Protein AF-A0A3B8VJ21-F1 (afdb_monomer)

pLDDT: mean 73.97, std 18.16, range [35.41, 93.5]

Solvent-accessible surface area (backbone atoms only — not comparable to full-atom values): 4068 Å² total; per-residue (Å²): 116,57,70,44,87,90,75,71,52,76,53,82,65,88,67,83,81,75,86,66,55,74,66,56,52,47,49,56,40,45,77,72,59,35,41,80,74,44,79,43,74,43,87,57,89,53,92,87,28,78,86,39,71,43,77,49,65,44,67,82,131

Radius of gyration: 13.61 Å; Cα contacts (8 Å, |Δi|>4): 64; chains: 1; bounding box: 27×24×30 Å

Foldseek 3Di:
DDQDPVPRDDDDDPDPPDDDDPVVVVVVCVVVQWAPWDKDQDPDPDPPSRPPIDIDTHHDD

Structure (mmCIF, N/CA/C/O backbone):
data_AF-A0A3B8VJ21-F1
#
_entry.id   AF-A0A3B8VJ21-F1
#
loop_
_atom_site.group_PDB
_atom_site.id
_atom_site.type_symbol
_atom_site.label_atom_id
_atom_site.label_alt_id
_atom_site.label_comp_id
_atom_site.label_asym_id
_atom_site.label_entity_id
_atom_site.label_seq_id
_atom_site.pdbx_PDB_ins_code
_atom_site.Cartn_x
_atom_site.Cartn_y
_atom_site.Cartn_z
_atom_site.occupancy
_atom_site.B_iso_or_equiv
_atom_site.auth_seq_id
_atom_site.auth_comp_id
_atom_site.auth_asym_id
_atom_site.auth_atom_id
_atom_site.pdbx_PDB_model_num
ATOM 1 N N . TYR A 1 1 ? 13.664 -1.450 1.710 1.00 47.41 1 TYR A N 1
ATOM 2 C CA . TYR A 1 1 ? 14.331 -0.582 2.700 1.00 47.41 1 TYR A CA 1
ATOM 3 C C . TYR A 1 1 ? 13.240 0.202 3.392 1.00 47.41 1 TYR A C 1
ATOM 5 O O . TYR A 1 1 ? 12.442 0.799 2.686 1.00 47.41 1 TYR A O 1
ATOM 13 N N . ILE A 1 2 ? 13.146 0.149 4.719 1.00 49.75 2 ILE A N 1
ATOM 14 C CA . ILE A 1 2 ? 12.255 1.044 5.466 1.00 49.75 2 ILE A CA 1
ATOM 15 C C . ILE A 1 2 ? 13.156 2.147 6.005 1.00 49.75 2 ILE A C 1
ATOM 17 O O . ILE A 1 2 ? 14.152 1.847 6.662 1.00 49.75 2 ILE A O 1
ATOM 21 N N . ILE A 1 3 ? 12.851 3.389 5.645 1.00 49.44 3 ILE A N 1
ATOM 22 C CA . ILE A 1 3 ? 13.539 4.567 6.164 1.00 49.44 3 ILE A CA 1
ATOM 23 C C . ILE A 1 3 ? 12.588 5.172 7.185 1.00 49.44 3 ILE A C 1
ATOM 25 O O . ILE A 1 3 ? 11.508 5.642 6.825 1.00 49.44 3 ILE A O 1
ATOM 29 N N . ASP A 1 4 ? 12.969 5.118 8.455 1.00 44.53 4 ASP A N 1
ATOM 30 C CA . ASP A 1 4 ? 12.279 5.876 9.490 1.00 44.53 4 ASP A CA 1
ATOM 31 C C . ASP A 1 4 ? 12.643 7.358 9.320 1.00 44.53 4 ASP A C 1
ATOM 33 O O . ASP A 1 4 ? 13.785 7.772 9.535 1.00 44.53 4 ASP A O 1
ATOM 37 N N . ALA A 1 5 ? 11.665 8.1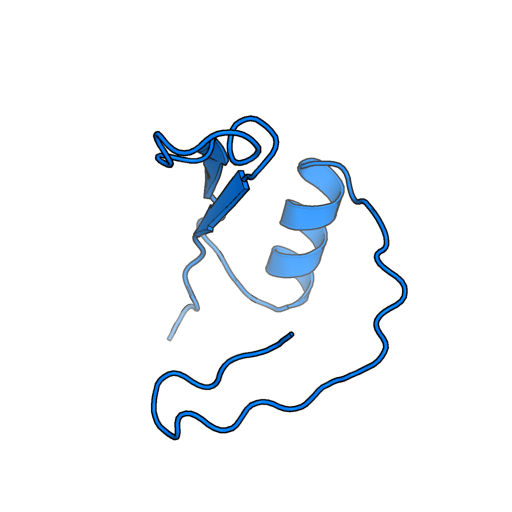57 8.891 1.00 45.53 5 ALA A N 1
ATOM 38 C CA . ALA A 1 5 ? 11.840 9.579 8.611 1.0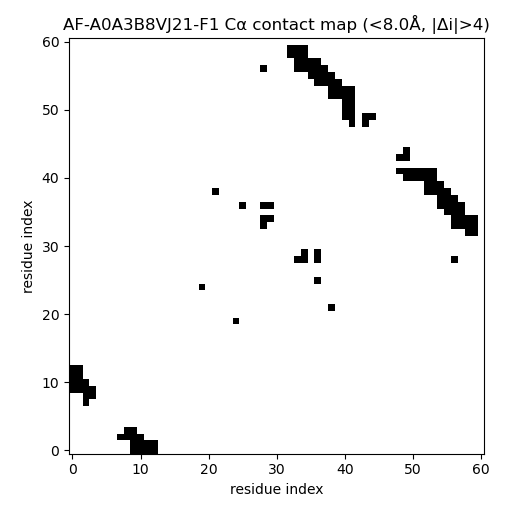0 45.53 5 ALA A CA 1
ATOM 39 C C . ALA A 1 5 ? 12.143 10.422 9.865 1.00 45.53 5 ALA A C 1
ATOM 41 O O . ALA A 1 5 ? 12.621 11.547 9.728 1.00 45.53 5 ALA A O 1
ATOM 42 N N . ALA A 1 6 ? 11.892 9.908 11.075 1.00 56.06 6 ALA A N 1
ATOM 43 C CA . ALA A 1 6 ? 12.190 10.619 12.316 1.00 56.06 6 ALA A CA 1
ATOM 44 C C . ALA A 1 6 ? 13.638 10.409 12.789 1.00 56.06 6 ALA A C 1
ATOM 46 O O . ALA A 1 6 ? 14.192 11.274 13.468 1.00 56.06 6 ALA A O 1
ATOM 47 N N . THR A 1 7 ? 14.253 9.275 12.445 1.00 53.47 7 THR A N 1
ATOM 48 C CA . THR A 1 7 ? 15.550 8.858 13.008 1.00 53.47 7 THR A CA 1
ATOM 49 C C .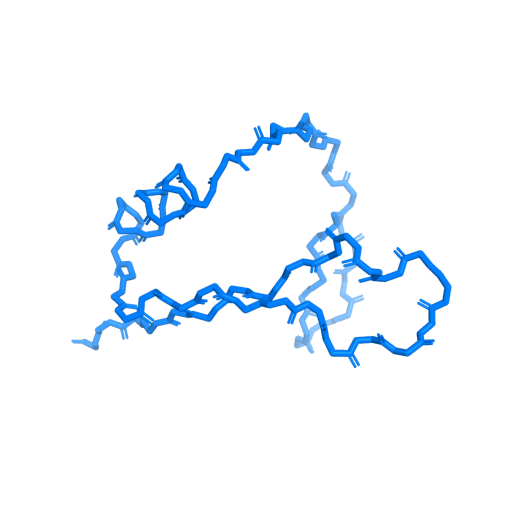 THR A 1 7 ? 16.647 8.675 11.962 1.00 53.47 7 THR A C 1
ATOM 51 O O . THR A 1 7 ? 17.825 8.657 12.314 1.00 53.47 7 THR A O 1
ATOM 54 N N . GLY A 1 8 ? 16.296 8.580 10.675 1.00 40.06 8 GLY A N 1
ATOM 55 C CA . GLY A 1 8 ? 17.256 8.362 9.590 1.00 40.06 8 GLY A CA 1
ATOM 56 C C . GLY A 1 8 ? 17.936 6.990 9.640 1.00 40.06 8 GLY A C 1
ATOM 57 O O . GLY A 1 8 ? 18.908 6.760 8.917 1.00 40.06 8 GLY A O 1
ATOM 58 N N . GLU A 1 9 ? 17.454 6.077 10.486 1.00 35.41 9 GLU A N 1
ATOM 59 C CA . GLU A 1 9 ? 18.027 4.747 10.634 1.00 35.41 9 GLU A CA 1
ATOM 60 C C . GLU A 1 9 ? 17.580 3.847 9.473 1.00 35.41 9 GLU A C 1
ATOM 62 O O . GLU A 1 9 ? 16.390 3.693 9.187 1.00 35.41 9 GLU A O 1
ATOM 67 N N . VAL A 1 10 ? 18.552 3.258 8.771 1.00 45.94 10 VAL A N 1
ATOM 68 C CA . VAL A 1 10 ? 18.307 2.396 7.610 1.00 45.94 10 VAL A CA 1
ATOM 69 C C . VAL A 1 10 ? 18.514 0.941 8.011 1.00 45.94 10 VAL A C 1
ATOM 71 O O . VAL A 1 10 ? 19.642 0.452 8.068 1.00 45.94 10 VAL A O 1
ATOM 74 N N . SER A 1 11 ? 17.416 0.218 8.225 1.00 50.38 11 SER A N 1
ATOM 75 C CA . SER A 1 11 ? 17.453 -1.230 8.451 1.00 50.38 11 SER A CA 1
ATOM 76 C C . SER A 1 11 ? 17.221 -2.000 7.145 1.00 50.38 11 SER A C 1
ATOM 78 O O . SER A 1 11 ? 16.164 -1.916 6.507 1.00 50.38 11 SER A O 1
ATOM 80 N N . ARG A 1 12 ? 18.232 -2.775 6.720 1.00 44.50 12 ARG A N 1
ATOM 81 C CA . ARG A 1 12 ? 18.162 -3.635 5.526 1.00 44.50 12 ARG A CA 1
ATOM 82 C C . ARG A 1 12 ? 17.501 -4.969 5.875 1.00 44.50 12 ARG A C 1
ATOM 84 O O . ARG A 1 12 ? 18.175 -5.976 6.066 1.00 44.50 12 ARG A O 1
ATOM 91 N N . TYR A 1 13 ? 16.175 -4.987 5.910 1.00 52.62 13 TYR A N 1
ATOM 92 C CA . TYR A 1 13 ? 15.423 -6.240 5.880 1.00 52.62 13 TYR A CA 1
ATOM 93 C C . TYR A 1 13 ? 15.501 -6.808 4.460 1.00 52.62 13 TYR A C 1
ATOM 95 O O . TYR A 1 13 ? 15.076 -6.155 3.506 1.00 52.62 13 TYR A O 1
ATOM 103 N N . GLY A 1 14 ? 16.105 -7.989 4.303 1.00 41.97 14 GLY A N 1
ATOM 104 C CA . GLY A 1 14 ? 16.066 -8.746 3.054 1.00 41.97 14 GLY A CA 1
ATOM 105 C C . GLY A 1 14 ? 14.623 -9.131 2.766 1.00 41.97 14 GLY A C 1
ATOM 106 O O . GLY A 1 14 ? 14.142 -10.139 3.270 1.00 41.97 14 GLY A O 1
ATOM 107 N N . GLN A 1 15 ? 13.906 -8.280 2.038 1.00 50.19 15 GLN A N 1
ATOM 108 C CA . GLN A 1 15 ? 12.528 -8.546 1.673 1.00 50.19 15 GLN A CA 1
ATOM 109 C C . GLN A 1 15 ? 12.517 -9.362 0.390 1.00 50.19 15 GLN A C 1
ATOM 111 O O . GLN A 1 15 ? 13.079 -8.950 -0.624 1.00 50.19 15 GLN A O 1
ATOM 116 N N . THR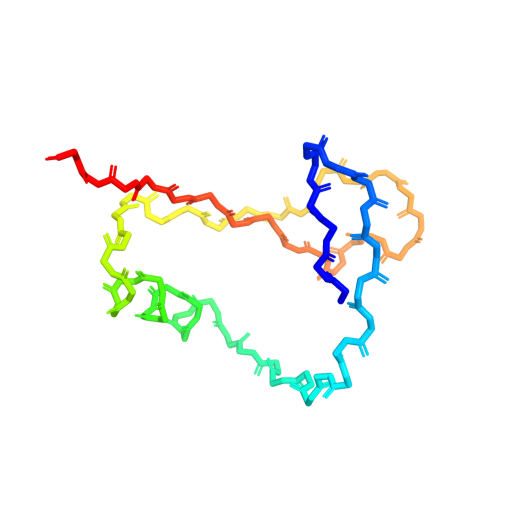 A 1 16 ? 11.850 -10.509 0.431 1.00 44.94 16 THR A N 1
ATOM 117 C CA . THR A 1 16 ? 11.225 -11.059 -0.766 1.00 44.94 16 THR A CA 1
ATOM 118 C C . THR A 1 16 ? 10.285 -9.977 -1.284 1.00 44.94 16 THR A C 1
ATOM 120 O O . THR A 1 16 ? 9.312 -9.631 -0.614 1.00 44.94 16 THR A O 1
ATOM 123 N N . ILE A 1 17 ? 10.626 -9.371 -2.420 1.00 56.34 17 ILE A N 1
ATOM 124 C CA . ILE A 1 17 ? 9.751 -8.408 -3.082 1.00 56.34 17 ILE A CA 1
ATOM 125 C C . ILE A 1 17 ? 8.655 -9.240 -3.736 1.00 56.34 17 ILE A C 1
ATOM 127 O O . ILE A 1 17 ? 8.830 -9.771 -4.829 1.00 56.34 17 ILE A O 1
ATOM 131 N N . ASN A 1 18 ? 7.547 -9.413 -3.025 1.0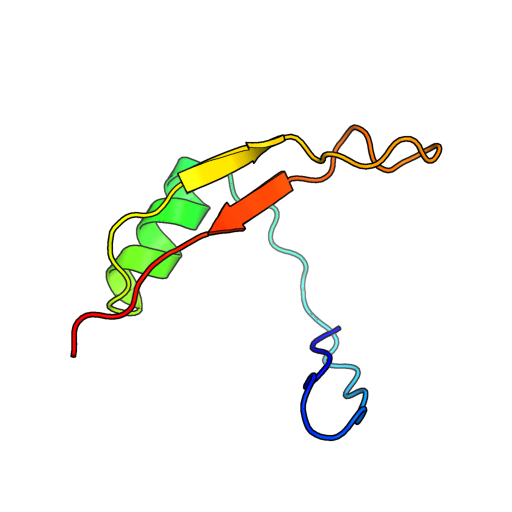0 59.25 18 ASN A N 1
ATOM 132 C CA . ASN A 1 18 ? 6.326 -9.882 -3.652 1.00 59.25 18 ASN A CA 1
ATOM 133 C C . ASN A 1 18 ? 5.785 -8.696 -4.452 1.00 59.25 18 ASN A C 1
ATOM 135 O O . ASN A 1 18 ? 5.369 -7.696 -3.868 1.00 59.25 18 ASN A O 1
ATOM 139 N N . ALA A 1 19 ? 5.872 -8.781 -5.779 1.00 61.00 19 ALA A N 1
ATOM 140 C CA . ALA A 1 19 ? 5.159 -7.865 -6.652 1.00 61.00 19 ALA A CA 1
ATOM 141 C C . ALA A 1 19 ? 3.669 -8.190 -6.517 1.00 61.00 19 ALA A C 1
ATOM 143 O O . ALA A 1 19 ? 3.236 -9.284 -6.882 1.00 61.00 19 ALA A O 1
ATOM 144 N N . TYR A 1 20 ? 2.923 -7.272 -5.916 1.00 72.81 20 TYR A N 1
ATOM 145 C CA . TYR A 1 20 ? 1.474 -7.346 -5.819 1.00 72.81 20 TYR A CA 1
ATOM 146 C C . TYR A 1 20 ? 0.870 -6.507 -6.944 1.00 72.81 20 TYR A C 1
ATOM 148 O O . TYR A 1 20 ? 1.468 -5.520 -7.370 1.00 72.81 20 TYR A O 1
ATOM 156 N N . ASP A 1 21 ? -0.301 -6.903 -7.433 1.00 82.75 21 ASP A N 1
ATOM 157 C CA . ASP A 1 21 ? -1.134 -5.986 -8.204 1.00 82.75 21 ASP A CA 1
ATOM 158 C C . ASP A 1 21 ? -1.783 -4.948 -7.272 1.00 82.75 21 ASP A C 1
ATOM 160 O O . ASP A 1 21 ? -1.751 -5.061 -6.040 1.00 82.75 21 ASP A O 1
ATOM 164 N N . ASP A 1 22 ? -2.358 -3.908 -7.870 1.00 83.44 22 ASP A N 1
ATOM 165 C CA . ASP A 1 22 ? -3.021 -2.823 -7.150 1.00 83.44 22 ASP A CA 1
ATOM 166 C C . ASP A 1 22 ? -4.078 -3.327 -6.156 1.00 83.44 22 ASP A C 1
ATOM 168 O O . ASP A 1 22 ? -4.224 -2.771 -5.066 1.00 83.44 22 ASP A O 1
ATOM 172 N N . ASP A 1 23 ? -4.811 -4.384 -6.506 1.00 86.19 23 ASP A N 1
ATOM 173 C CA . ASP A 1 23 ? -5.883 -4.928 -5.671 1.00 86.19 23 ASP A CA 1
ATOM 174 C C . ASP A 1 23 ? -5.327 -5.657 -4.448 1.00 86.19 23 ASP A C 1
ATOM 176 O O . ASP A 1 23 ? -5.826 -5.477 -3.334 1.00 86.19 23 ASP A O 1
ATOM 180 N N . CYS A 1 24 ? -4.234 -6.395 -4.614 1.00 85.44 24 CYS A N 1
ATOM 181 C CA . CYS A 1 24 ? -3.503 -6.997 -3.509 1.00 85.44 24 CYS A CA 1
ATOM 182 C C . CYS A 1 24 ? -2.898 -5.929 -2.581 1.00 85.44 24 CYS A C 1
ATOM 184 O O . CYS A 1 24 ? -2.951 -6.090 -1.359 1.00 85.44 24 CYS A O 1
ATOM 186 N N . TYR A 1 25 ? -2.376 -4.819 -3.119 1.00 87.94 25 TYR A N 1
ATOM 187 C CA . TYR A 1 25 ? -1.900 -3.699 -2.295 1.00 87.94 25 TYR A CA 1
ATOM 188 C C . TYR A 1 25 ? -3.031 -3.033 -1.506 1.00 87.94 25 TYR A C 1
ATOM 190 O O . TYR A 1 25 ? -2.857 -2.729 -0.322 1.00 87.94 25 TYR A O 1
ATOM 198 N N . ARG A 1 26 ? -4.196 -2.833 -2.133 1.00 88.50 26 ARG A N 1
ATOM 199 C CA . ARG A 1 26 ? -5.386 -2.312 -1.447 1.00 88.50 26 ARG A CA 1
ATOM 200 C C . ARG A 1 26 ? -5.824 -3.239 -0.325 1.00 88.50 26 ARG A C 1
ATOM 202 O O . ARG A 1 26 ? -5.990 -2.775 0.800 1.00 88.50 26 ARG A O 1
ATOM 209 N N . GLN A 1 27 ? -5.962 -4.532 -0.610 1.00 89.06 27 GLN A N 1
ATOM 210 C CA . GLN A 1 27 ? -6.401 -5.508 0.382 1.00 89.06 27 GLN A CA 1
ATOM 211 C C . GLN A 1 27 ? -5.432 -5.577 1.565 1.00 89.06 27 GLN A C 1
ATOM 213 O O . GLN A 1 27 ? -5.873 -5.564 2.708 1.00 89.06 27 GLN A O 1
ATOM 218 N N . LEU A 1 28 ? -4.119 -5.550 1.309 1.00 89.38 28 LEU A N 1
ATOM 219 C CA . LEU A 1 28 ? -3.098 -5.540 2.359 1.00 89.38 28 LEU A CA 1
ATOM 220 C C . LEU A 1 28 ? -3.254 -4.350 3.320 1.00 89.38 28 LEU A C 1
ATOM 222 O O . LEU A 1 28 ? -3.095 -4.504 4.531 1.00 89.38 28 LEU A O 1
ATOM 226 N N . LEU A 1 29 ? -3.543 -3.159 2.789 1.00 89.56 29 LEU A N 1
ATOM 227 C CA . LEU A 1 29 ? -3.716 -1.949 3.594 1.00 89.56 29 LEU A CA 1
ATOM 228 C C . LEU A 1 29 ? -5.039 -1.955 4.363 1.00 89.56 29 LEU A C 1
ATOM 230 O O . LEU A 1 29 ? -5.052 -1.588 5.539 1.00 89.56 29 LEU A O 1
ATOM 234 N N . VAL A 1 30 ? -6.114 -2.438 3.739 1.00 90.50 30 VAL A N 1
ATOM 235 C CA . VAL A 1 30 ? -7.415 -2.629 4.395 1.00 90.50 30 VAL A CA 1
ATOM 236 C C . VAL A 1 30 ? -7.311 -3.648 5.533 1.00 90.50 30 VAL A C 1
ATOM 238 O O . VAL A 1 30 ? -7.759 -3.369 6.643 1.00 90.50 30 VAL A O 1
ATOM 241 N N . ASP A 1 31 ? -6.650 -4.785 5.310 1.00 91.31 31 ASP A N 1
ATOM 242 C CA . ASP A 1 31 ? -6.422 -5.815 6.334 1.00 91.31 31 ASP A CA 1
ATOM 243 C C . ASP A 1 31 ? -5.575 -5.284 7.504 1.00 91.31 31 ASP A C 1
ATOM 245 O O . ASP A 1 31 ? -5.738 -5.706 8.650 1.00 91.31 31 ASP A O 1
ATOM 249 N N . ALA A 1 32 ? -4.689 -4.321 7.232 1.00 89.25 32 ALA A N 1
ATOM 250 C CA . ALA A 1 32 ? -3.899 -3.616 8.237 1.00 89.25 32 ALA A CA 1
ATOM 251 C C . ALA A 1 32 ? -4.664 -2.479 8.952 1.00 89.25 32 ALA A C 1
ATOM 253 O O . ALA A 1 32 ? -4.082 -1.804 9.810 1.00 89.25 32 ALA A O 1
ATOM 254 N N . GLY A 1 33 ? -5.944 -2.265 8.624 1.00 92.62 33 GLY A N 1
ATOM 255 C CA . GLY A 1 33 ? -6.815 -1.264 9.244 1.00 92.62 33 GLY A CA 1
ATOM 256 C C . GLY A 1 33 ? -6.621 0.159 8.720 1.00 92.62 33 GLY A C 1
ATOM 257 O O . GLY A 1 33 ? -6.932 1.112 9.431 1.00 92.62 33 GLY A O 1
ATOM 258 N N . PHE A 1 34 ? -6.057 0.317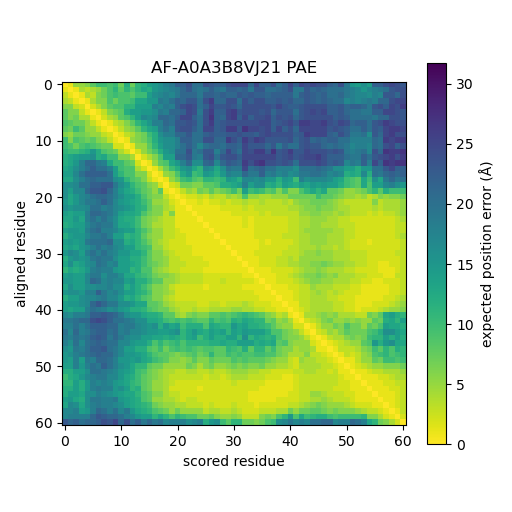 7.522 1.00 92.88 34 PHE A N 1
ATOM 259 C CA . PHE A 1 34 ? -6.057 1.597 6.821 1.00 92.88 34 PHE A CA 1
ATOM 260 C C . PHE A 1 34 ? -7.304 1.743 5.94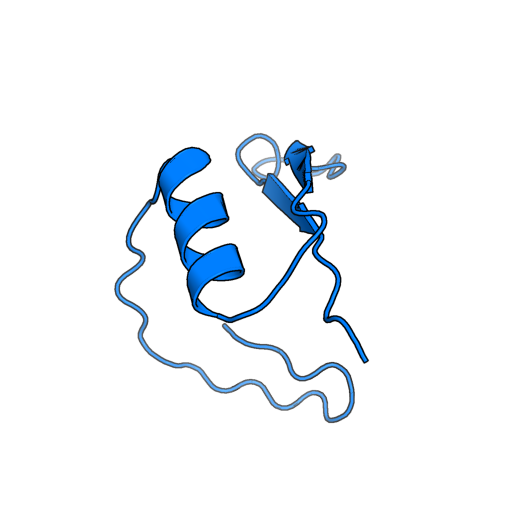6 1.00 92.88 34 PHE A C 1
ATOM 262 O O . PHE A 1 34 ? -7.851 0.769 5.431 1.00 92.88 34 PHE A O 1
ATOM 269 N N . GLU A 1 35 ? -7.712 2.987 5.747 1.00 91.12 35 GLU A N 1
ATOM 270 C CA . GLU A 1 35 ? -8.844 3.399 4.924 1.00 91.12 35 GLU A CA 1
ATOM 271 C C . GLU A 1 35 ? -8.365 4.395 3.848 1.00 91.12 35 GLU A C 1
ATOM 273 O O . GLU A 1 35 ? -7.179 4.728 3.775 1.00 91.12 35 GLU A O 1
ATOM 278 N N . ASP A 1 36 ? -9.269 4.825 2.961 1.00 92.81 36 ASP A N 1
ATOM 279 C CA . ASP A 1 36 ? -8.996 5.801 1.890 1.00 92.81 36 ASP A CA 1
ATOM 280 C C . ASP A 1 36 ? -7.741 5.495 1.042 1.00 92.81 36 ASP A C 1
ATOM 282 O O . ASP A 1 36 ? -6.929 6.376 0.752 1.00 92.81 36 ASP A O 1
ATOM 286 N N . VAL A 1 37 ? -7.559 4.229 0.645 1.00 92.19 37 VAL A N 1
ATOM 287 C CA . VAL A 1 37 ? -6.383 3.801 -0.129 1.00 92.19 37 VAL A CA 1
ATOM 288 C C . VAL A 1 37 ? -6.443 4.340 -1.562 1.00 92.19 37 VAL A C 1
ATOM 290 O O . VAL A 1 37 ? -7.289 3.935 -2.362 1.00 92.19 37 VAL A O 1
ATOM 293 N N . ILE A 1 38 ? -5.487 5.198 -1.914 1.00 92.50 38 ILE A N 1
ATOM 294 C CA . ILE A 1 38 ? -5.303 5.762 -3.256 1.00 92.50 38 ILE A CA 1
ATOM 295 C C . ILE A 1 38 ? -3.949 5.303 -3.795 1.00 92.50 38 ILE A C 1
ATOM 297 O O . ILE A 1 38 ? -2.923 5.476 -3.140 1.00 92.50 38 ILE A O 1
ATOM 301 N N . ILE A 1 39 ? -3.955 4.745 -5.006 1.00 90.75 39 ILE A N 1
ATOM 302 C CA . ILE A 1 39 ? -2.752 4.355 -5.749 1.00 90.75 39 ILE A CA 1
ATOM 303 C C . ILE A 1 39 ? -2.628 5.301 -6.939 1.00 90.75 39 ILE A C 1
ATOM 305 O O . ILE A 1 39 ? -3.582 5.469 -7.698 1.00 90.75 39 ILE A O 1
ATOM 309 N N . SER A 1 40 ? -1.476 5.950 -7.066 1.00 88.12 40 SER A N 1
ATOM 310 C CA . SER A 1 40 ? -1.163 6.896 -8.138 1.00 88.12 40 SER A CA 1
ATOM 311 C C . SER A 1 40 ? 0.150 6.507 -8.815 1.00 88.12 40 SER A C 1
ATOM 313 O O . SER A 1 40 ? 1.021 5.934 -8.154 1.00 88.12 40 SER A O 1
ATOM 315 N N . PRO A 1 41 ? 0.332 6.834 -10.105 1.00 85.12 41 PRO A N 1
ATOM 316 C CA . PRO A 1 41 ? 1.639 6.715 -10.730 1.00 85.12 41 PRO A CA 1
ATOM 317 C C . PRO A 1 41 ? 2.656 7.614 -10.019 1.00 85.12 41 PRO A C 1
ATOM 319 O O . PRO A 1 41 ? 2.307 8.620 -9.390 1.00 85.12 41 PRO A O 1
ATOM 322 N N . SER A 1 42 ? 3.921 7.236 -10.133 1.00 82.00 42 SER A N 1
ATOM 323 C CA . SER A 1 42 ? 5.061 8.061 -9.753 1.00 82.00 42 SER A CA 1
ATOM 324 C C . SER A 1 42 ? 4.990 9.467 -10.356 1.00 82.00 42 SER A C 1
ATOM 326 O O . SER A 1 42 ? 4.607 9.651 -11.509 1.00 82.00 42 SER A O 1
ATOM 328 N N . MET A 1 43 ? 5.383 10.463 -9.557 1.00 75.75 43 MET A N 1
ATOM 329 C CA . MET A 1 43 ? 5.615 11.841 -10.012 1.00 75.75 43 MET A CA 1
ATOM 330 C C . MET A 1 43 ? 7.096 12.107 -10.329 1.00 75.75 43 MET A C 1
ATOM 332 O O . MET A 1 43 ? 7.481 13.259 -10.511 1.00 75.75 43 MET A O 1
ATOM 336 N N . GLY A 1 44 ? 7.942 11.073 -10.312 1.00 72.12 44 GLY A N 1
ATOM 337 C CA . GLY A 1 44 ? 9.363 11.204 -10.607 1.00 72.12 44 GLY A CA 1
ATOM 338 C C . GLY A 1 44 ? 9.595 11.544 -12.077 1.00 72.12 44 GLY A C 1
ATOM 339 O O . GLY A 1 44 ? 8.978 10.960 -12.962 1.00 72.12 44 GLY A O 1
ATOM 340 N N . GLU A 1 45 ? 10.491 12.496 -12.324 1.00 70.88 45 GLU A N 1
ATOM 341 C CA . GLU A 1 45 ? 10.959 12.851 -13.672 1.00 70.88 45 GLU A CA 1
ATOM 342 C C . GLU A 1 45 ? 12.279 12.136 -14.022 1.00 70.88 45 GLU A C 1
ATOM 344 O O . GLU A 1 45 ? 12.786 12.266 -15.135 1.00 70.88 45 GLU A O 1
ATOM 349 N N . ASP A 1 46 ? 12.841 11.379 -13.072 1.00 79.12 46 ASP A N 1
ATOM 350 C CA . ASP A 1 46 ? 14.105 10.665 -13.224 1.00 79.12 46 ASP A CA 1
ATOM 351 C C . ASP A 1 46 ? 13.925 9.336 -13.972 1.00 79.12 46 ASP A C 1
ATOM 353 O O . ASP A 1 46 ? 12.948 8.600 -13.785 1.00 79.12 46 ASP A O 1
ATOM 357 N N . GLU A 1 47 ? 14.926 8.992 -14.781 1.00 73.19 47 GLU A N 1
ATOM 358 C CA . GLU A 1 47 ? 14.968 7.752 -15.554 1.00 73.19 47 GLU A CA 1
ATOM 359 C C . GLU A 1 47 ? 14.872 6.525 -14.622 1.00 73.19 47 GLU A C 1
A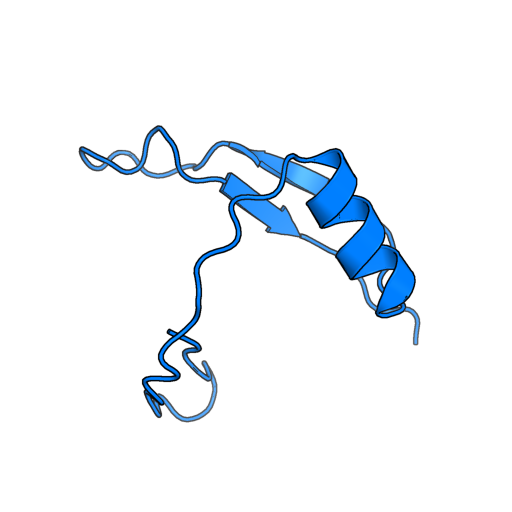TOM 361 O O . GLU A 1 47 ? 15.626 6.392 -13.654 1.00 73.19 47 GLU A O 1
ATOM 366 N N . GLY A 1 48 ? 13.919 5.628 -14.896 1.00 73.75 48 GLY A N 1
ATOM 367 C CA . GLY A 1 48 ? 13.648 4.444 -14.069 1.00 73.75 48 GLY A CA 1
ATOM 368 C C . GLY A 1 48 ? 12.626 4.647 -12.944 1.00 73.75 48 GLY A C 1
ATOM 369 O O . GLY A 1 48 ? 12.369 3.710 -12.188 1.00 73.75 48 GLY A O 1
ATOM 370 N N . THR A 1 49 ? 12.016 5.831 -12.832 1.00 76.94 49 THR A N 1
ATOM 371 C CA . THR A 1 49 ? 10.905 6.073 -11.892 1.00 76.94 49 THR A CA 1
ATOM 372 C C . THR A 1 49 ? 9.517 5.878 -12.510 1.00 76.94 49 THR A C 1
ATOM 374 O O . THR A 1 49 ? 8.520 5.975 -11.800 1.00 76.94 49 THR A O 1
ATOM 377 N N . GLU A 1 50 ? 9.450 5.564 -13.805 1.00 78.81 50 GLU A N 1
ATOM 378 C CA . GLU A 1 50 ? 8.217 5.433 -14.599 1.00 78.81 50 GLU A CA 1
ATOM 379 C C . GLU A 1 50 ? 7.313 4.294 -14.104 1.00 78.81 50 GLU A C 1
ATOM 381 O O . GLU A 1 50 ? 6.093 4.429 -14.077 1.00 78.81 50 GLU A O 1
ATOM 386 N N . ASP A 1 51 ? 7.928 3.201 -13.644 1.00 80.38 51 ASP A N 1
ATOM 387 C CA . ASP A 1 51 ? 7.236 2.007 -13.144 1.00 80.38 51 ASP A CA 1
ATOM 388 C C . ASP A 1 51 ? 6.962 2.060 -11.629 1.00 80.38 51 ASP A C 1
ATOM 390 O O . ASP A 1 51 ? 6.468 1.095 -11.039 1.00 80.38 51 ASP A O 1
ATOM 394 N N . LEU A 1 52 ? 7.315 3.163 -10.960 1.00 83.69 52 LEU A N 1
ATOM 395 C CA . LEU A 1 52 ? 7.055 3.328 -9.532 1.00 83.69 52 LEU A CA 1
ATOM 396 C C . LEU A 1 52 ? 5.606 3.774 -9.291 1.00 83.69 52 LEU A C 1
ATOM 398 O O . LEU A 1 52 ? 5.002 4.498 -10.082 1.00 83.69 52 LEU A O 1
ATOM 402 N N . ILE A 1 53 ? 5.069 3.386 -8.135 1.00 86.62 53 ILE A N 1
ATOM 403 C CA . ILE A 1 53 ? 3.734 3.778 -7.680 1.00 86.62 53 ILE A CA 1
ATOM 404 C C . ILE A 1 53 ? 3.806 4.461 -6.319 1.00 86.62 53 ILE A C 1
ATOM 406 O O . ILE A 1 53 ? 4.661 4.158 -5.483 1.00 86.62 53 ILE A O 1
ATOM 410 N N . ILE A 1 54 ? 2.874 5.378 -6.094 1.00 88.00 54 ILE A N 1
ATOM 411 C CA . ILE A 1 54 ? 2.662 6.064 -4.825 1.00 88.00 54 ILE A CA 1
ATOM 412 C C . ILE A 1 54 ? 1.360 5.533 -4.237 1.00 88.00 54 ILE A C 1
ATOM 414 O O . ILE A 1 54 ? 0.319 5.587 -4.889 1.00 88.00 54 ILE A O 1
ATOM 418 N N . ILE A 1 55 ? 1.413 5.047 -2.996 1.00 91.06 55 ILE A N 1
ATOM 419 C CA . ILE A 1 55 ? 0.231 4.589 -2.265 1.00 91.06 55 ILE A CA 1
ATOM 420 C C . ILE A 1 55 ? 0.034 5.473 -1.036 1.00 91.06 55 ILE A C 1
ATOM 422 O O . ILE A 1 55 ? 0.918 5.561 -0.182 1.00 91.06 55 ILE A O 1
ATOM 426 N N . THR A 1 56 ? -1.126 6.116 -0.936 1.00 91.88 56 THR A N 1
ATOM 427 C CA . THR A 1 56 ? -1.536 6.898 0.238 1.00 91.88 56 THR A CA 1
ATOM 428 C C . THR A 1 56 ? -2.753 6.258 0.884 1.00 91.88 56 THR A C 1
ATOM 430 O O . THR A 1 56 ? -3.669 5.853 0.175 1.00 91.88 56 THR A O 1
ATOM 433 N N . ALA A 1 57 ? -2.775 6.190 2.213 1.00 93.50 57 ALA A N 1
ATOM 434 C CA . ALA A 1 57 ? -3.903 5.677 2.980 1.00 93.50 57 ALA A CA 1
ATOM 435 C C . ALA A 1 57 ? -3.984 6.386 4.339 1.00 93.50 57 ALA A C 1
ATOM 437 O O . ALA A 1 57 ? -2.967 6.856 4.863 1.00 93.50 57 ALA A O 1
ATOM 438 N N . THR A 1 58 ? -5.179 6.461 4.912 1.00 92.94 58 THR A N 1
ATOM 439 C CA . THR A 1 58 ? -5.434 7.075 6.218 1.00 92.94 58 THR A CA 1
ATOM 440 C C . THR A 1 58 ? -5.610 5.993 7.274 1.00 92.94 58 THR A C 1
ATOM 442 O O . THR A 1 58 ? -6.019 4.871 6.985 1.00 92.94 58 THR A O 1
ATOM 445 N N . ARG A 1 59 ? -5.259 6.299 8.525 1.00 91.19 59 ARG A N 1
ATOM 446 C CA . ARG A 1 59 ? -5.606 5.442 9.659 1.00 91.19 59 ARG A CA 1
ATOM 447 C C . ARG A 1 59 ? -6.729 6.125 10.439 1.00 91.19 59 ARG A C 1
ATOM 449 O O . ARG A 1 59 ? -6.500 7.251 10.893 1.00 91.19 59 ARG A O 1
ATOM 456 N N . PRO A 1 60 ? -7.905 5.496 10.595 1.00 82.69 60 PRO A N 1
ATOM 457 C CA . PRO A 1 60 ? -8.959 6.047 11.436 1.00 82.69 60 PRO A CA 1
ATOM 458 C C . PRO A 1 60 ? -8.459 6.167 12.887 1.00 82.69 60 PRO A C 1
ATOM 460 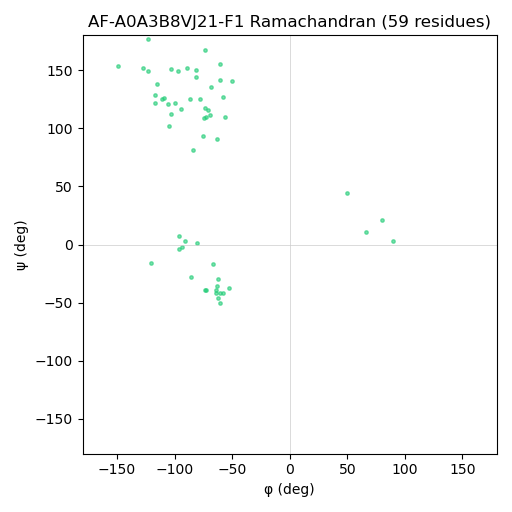O O . PRO A 1 60 ? -7.665 5.344 13.351 1.00 82.69 60 PRO A O 1
ATOM 463 N N . SER A 1 61 ? -8.856 7.256 13.556 1.00 74.88 61 SER A N 1
ATOM 464 C CA . SER A 1 61 ? -8.437 7.614 14.926 1.00 74.88 61 SER A CA 1
ATOM 465 C C . SER A 1 61 ? -9.216 6.860 15.995 1.00 74.88 61 SER A C 1
ATOM 467 O O . SER A 1 61 ? -10.435 6.670 15.793 1.00 74.88 61 SER A O 1
#

Secondary structure (DSSP, 8-state):
-EE-TTT--EE----------HHHHHHHHHHTT-EEEEEEE----STT-TT-EEEEEE---

Mean predicted aligned error: 10.49 Å

Nearest PDB structures (foldseek):
  4x8w-assembly2_G  TM=5.441E-01  e=2.587E+00  Drosophila melanogaster
  4x8w-assembly1_D  TM=5.220E-01  e=2.965E+00  Drosophila melanogaster
  7r1c-assembly1_N  TM=1.878E-01  e=8.232E+00  Priestia megaterium NBRC 15308 = ATCC 14581

Sequence (61 aa):
YIIDAATGEVSRYGQTINAYDDDCYRQLLVDAGFEDVIISPSMGEDEGTEDLIIITATRPS